Protein AF-A0A661VRR8-F1 (afdb_monomer_lite)

Structure (mmCIF, N/CA/C/O backbone):
data_AF-A0A661VRR8-F1
#
_entry.id   AF-A0A661VRR8-F1
#
loop_
_atom_site.group_PDB
_atom_site.id
_atom_site.type_symbol
_atom_site.label_atom_id
_atom_site.label_alt_id
_atom_site.label_comp_id
_atom_site.label_asym_id
_atom_site.label_entity_id
_atom_site.label_seq_id
_atom_site.pdbx_PDB_ins_code
_atom_site.Cartn_x
_atom_site.Cartn_y
_atom_site.Cartn_z
_atom_site.occupancy
_atom_site.B_iso_or_equiv
_atom_site.auth_seq_id
_atom_site.auth_comp_id
_atom_site.auth_asym_id
_atom_site.auth_atom_id
_atom_site.pdbx_PDB_model_num
ATOM 1 N N . MET A 1 1 ? 15.684 -10.636 -25.389 1.00 56.56 1 MET A N 1
ATOM 2 C CA . MET A 1 1 ? 14.824 -10.686 -24.190 1.00 56.56 1 MET A CA 1
ATOM 3 C C . MET A 1 1 ? 15.746 -10.527 -22.997 1.00 56.56 1 MET A C 1
ATOM 5 O O . MET A 1 1 ? 16.517 -11.439 -22.725 1.00 56.56 1 MET A O 1
ATOM 9 N N . ASP A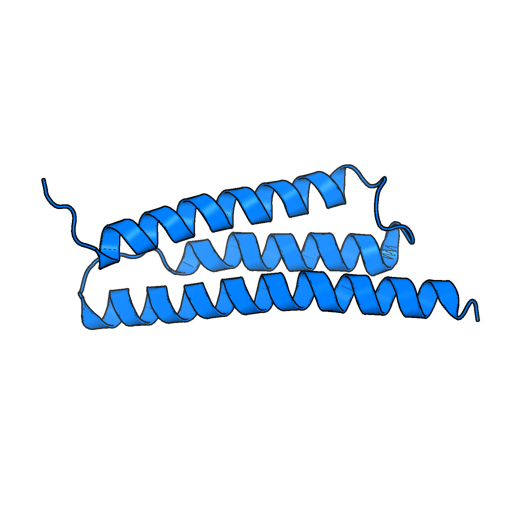 1 2 ? 15.763 -9.357 -22.362 1.00 75.12 2 ASP A N 1
ATOM 10 C CA . ASP A 1 2 ? 16.643 -9.117 -21.214 1.00 75.12 2 ASP A CA 1
ATOM 11 C C . ASP A 1 2 ? 16.058 -9.831 -19.992 1.00 75.12 2 ASP A C 1
ATOM 13 O O . ASP A 1 2 ? 15.197 -9.290 -19.300 1.00 75.12 2 ASP A O 1
ATOM 17 N N . TRP A 1 3 ? 16.497 -11.067 -19.741 1.00 80.38 3 TRP A N 1
ATOM 18 C CA . TRP A 1 3 ? 16.005 -11.907 -18.642 1.00 80.38 3 TRP A CA 1
ATOM 19 C C . TRP A 1 3 ? 16.017 -11.194 -17.281 1.00 80.38 3 TRP A C 1
ATOM 21 O O . TRP A 1 3 ? 15.092 -11.366 -16.494 1.00 80.38 3 TRP A O 1
ATOM 31 N N . MET A 1 4 ? 17.002 -10.326 -17.032 1.00 79.94 4 MET A N 1
ATOM 32 C CA . MET A 1 4 ? 17.080 -9.530 -15.800 1.00 79.94 4 MET A CA 1
ATOM 33 C C . MET A 1 4 ? 15.921 -8.541 -15.641 1.00 79.94 4 MET A C 1
ATOM 35 O O . MET A 1 4 ? 15.410 -8.388 -14.536 1.00 79.94 4 MET A O 1
ATOM 39 N N . LYS A 1 5 ? 15.464 -7.902 -16.726 1.00 79.12 5 LYS A N 1
ATOM 40 C CA . LYS A 1 5 ? 14.330 -6.965 -16.670 1.00 79.12 5 LYS A CA 1
ATOM 41 C C . LYS A 1 5 ? 13.035 -7.700 -16.350 1.00 79.12 5 LYS A C 1
ATOM 43 O O . LYS A 1 5 ? 12.259 -7.243 -15.523 1.00 79.12 5 LYS A O 1
ATOM 48 N N . VAL A 1 6 ? 12.845 -8.877 -16.949 1.00 82.00 6 VAL A N 1
ATOM 49 C CA . VAL A 1 6 ? 11.673 -9.723 -16.683 1.00 82.00 6 VAL A CA 1
ATOM 50 C C . VAL A 1 6 ? 11.647 -10.170 -15.221 1.00 82.00 6 VAL A C 1
ATOM 52 O O . VAL A 1 6 ? 10.618 -10.037 -14.567 1.00 82.00 6 VAL A O 1
ATOM 55 N N . VAL A 1 7 ? 12.776 -10.648 -14.686 1.00 85.44 7 VAL A N 1
ATOM 56 C CA . VAL A 1 7 ? 12.873 -11.050 -13.272 1.00 85.44 7 VAL A CA 1
ATOM 57 C C . VAL A 1 7 ? 12.584 -9.869 -12.343 1.00 85.44 7 VAL A C 1
ATOM 59 O O . VAL A 1 7 ? 11.824 -10.028 -11.391 1.00 85.44 7 VAL A O 1
ATOM 62 N N . ASN A 1 8 ? 13.121 -8.683 -12.640 1.00 83.50 8 ASN A N 1
ATOM 63 C CA . ASN A 1 8 ? 12.874 -7.482 -11.844 1.00 83.50 8 ASN A CA 1
ATOM 64 C C . ASN A 1 8 ? 11.382 -7.095 -11.847 1.00 83.50 8 ASN A C 1
ATOM 66 O O . ASN A 1 8 ? 10.769 -7.005 -10.785 1.00 83.50 8 ASN A O 1
ATOM 70 N N . SER A 1 9 ? 10.750 -6.990 -13.021 1.00 80.81 9 SER A N 1
ATOM 71 C CA . SER A 1 9 ? 9.315 -6.682 -13.120 1.00 80.81 9 SER A CA 1
ATOM 72 C C . SER A 1 9 ? 8.444 -7.703 -12.381 1.00 80.81 9 SER A C 1
ATOM 74 O O . SER A 1 9 ? 7.492 -7.317 -11.703 1.00 80.81 9 SER A O 1
ATOM 76 N N . VAL A 1 10 ? 8.772 -8.999 -12.458 1.00 85.38 10 VAL A N 1
ATOM 77 C CA . VAL A 1 10 ? 8.044 -10.050 -11.727 1.00 85.38 10 VAL A CA 1
ATOM 78 C C . VAL A 1 10 ? 8.193 -9.877 -10.215 1.00 85.38 10 VAL A C 1
ATOM 80 O O . VAL A 1 10 ? 7.198 -9.975 -9.499 1.00 85.38 10 VAL A O 1
ATOM 83 N N . LEU A 1 11 ? 9.396 -9.574 -9.719 1.00 86.56 11 LEU A N 1
ATOM 84 C CA . LEU A 1 11 ? 9.637 -9.331 -8.293 1.00 86.56 11 LEU A CA 1
ATOM 85 C C . LEU A 1 11 ? 8.903 -8.085 -7.783 1.00 86.56 11 LEU A C 1
ATOM 87 O O . LEU A 1 11 ? 8.323 -8.130 -6.700 1.00 86.56 11 LEU A O 1
ATOM 91 N N . ILE A 1 12 ? 8.872 -7.004 -8.567 1.00 85.31 12 ILE A N 1
ATOM 92 C CA . ILE A 1 12 ? 8.135 -5.774 -8.239 1.00 85.31 12 ILE A CA 1
ATOM 93 C C . ILE A 1 12 ? 6.637 -6.074 -8.110 1.00 85.31 12 ILE A C 1
ATOM 95 O O . ILE A 1 12 ? 6.021 -5.730 -7.101 1.00 85.31 12 ILE A O 1
ATOM 99 N N . ILE A 1 13 ? 6.048 -6.751 -9.102 1.00 85.06 13 ILE A N 1
ATOM 100 C CA . ILE A 1 13 ? 4.623 -7.115 -9.081 1.00 85.06 13 ILE A CA 1
ATOM 101 C C . ILE A 1 13 ? 4.326 -8.049 -7.909 1.00 85.06 13 ILE A C 1
ATOM 103 O O . ILE A 1 13 ? 3.309 -7.885 -7.241 1.00 85.06 13 ILE A O 1
ATOM 107 N N . TYR A 1 14 ? 5.212 -9.005 -7.632 1.00 87.38 14 TYR A N 1
ATOM 108 C CA . TYR A 1 14 ? 5.057 -9.927 -6.513 1.00 87.38 14 TYR A CA 1
ATOM 109 C C . TYR A 1 14 ? 5.071 -9.195 -5.163 1.00 87.38 14 TYR A C 1
ATOM 111 O O . TYR A 1 14 ? 4.162 -9.380 -4.355 1.00 87.38 14 TYR A O 1
ATOM 119 N N . ALA A 1 15 ? 6.050 -8.315 -4.932 1.00 86.88 15 ALA A N 1
ATOM 120 C CA . ALA A 1 15 ? 6.183 -7.573 -3.681 1.00 86.88 15 ALA A CA 1
ATOM 121 C C . ALA A 1 15 ? 4.982 -6.648 -3.425 1.00 86.88 15 ALA A C 1
ATOM 123 O O . ALA A 1 15 ? 4.347 -6.717 -2.369 1.00 86.88 15 ALA A O 1
ATOM 124 N N . TRP A 1 16 ? 4.622 -5.821 -4.410 1.00 86.44 16 TRP A N 1
ATOM 125 C CA . TRP A 1 16 ? 3.508 -4.880 -4.268 1.00 86.44 16 TRP A CA 1
ATOM 126 C C . TRP A 1 16 ? 2.141 -5.564 -4.345 1.00 86.44 16 TRP A C 1
ATOM 128 O O . TRP A 1 16 ? 1.194 -5.124 -3.693 1.00 86.44 16 TRP A O 1
ATOM 138 N N . GLY A 1 17 ? 2.041 -6.685 -5.060 1.00 87.25 17 GLY A N 1
ATOM 139 C CA . GLY A 1 17 ? 0.855 -7.536 -5.086 1.00 87.25 17 GLY A CA 1
ATOM 140 C C . GLY A 1 17 ? 0.554 -8.154 -3.722 1.00 87.25 17 GLY A C 1
ATOM 141 O O . GLY A 1 17 ? -0.600 -8.147 -3.297 1.00 87.25 17 GLY A O 1
ATOM 142 N N . ILE A 1 18 ? 1.576 -8.611 -2.989 1.00 89.62 18 ILE A N 1
ATOM 143 C CA . ILE A 1 18 ? 1.406 -9.083 -1.605 1.00 89.62 18 ILE A CA 1
ATOM 144 C C . ILE A 1 18 ? 0.938 -7.947 -0.695 1.00 89.62 18 ILE A C 1
ATOM 146 O O . ILE A 1 18 ? 0.016 -8.148 0.092 1.00 89.62 18 ILE A O 1
ATOM 150 N N . ALA A 1 19 ? 1.518 -6.749 -0.811 1.00 87.25 19 ALA A N 1
ATOM 151 C CA . ALA A 1 19 ? 1.080 -5.595 -0.023 1.00 87.25 19 ALA A CA 1
ATOM 152 C C . ALA A 1 19 ? -0.400 -5.251 -0.283 1.00 87.25 19 ALA A C 1
ATOM 154 O O . ALA A 1 19 ? -1.171 -5.053 0.660 1.00 87.25 19 ALA A O 1
ATOM 155 N N . ALA A 1 20 ? -0.824 -5.266 -1.550 1.00 87.88 20 ALA A N 1
ATOM 156 C CA . ALA A 1 20 ? -2.224 -5.088 -1.920 1.00 87.88 20 ALA A CA 1
ATOM 157 C C . ALA A 1 20 ? -3.115 -6.208 -1.351 1.00 87.88 20 ALA A C 1
ATOM 159 O O . ALA A 1 20 ? -4.176 -5.928 -0.797 1.00 87.88 20 ALA A O 1
ATOM 160 N N . LEU A 1 21 ? -2.672 -7.468 -1.411 1.00 88.81 21 LEU A N 1
ATOM 161 C CA . LEU A 1 21 ? -3.404 -8.610 -0.856 1.00 88.81 21 LEU A CA 1
ATOM 162 C C . LEU A 1 21 ? -3.576 -8.513 0.668 1.00 88.81 21 LEU A C 1
ATOM 164 O O . LEU A 1 21 ? -4.660 -8.783 1.191 1.00 88.81 21 LEU A O 1
ATOM 168 N N . LEU A 1 22 ? -2.538 -8.091 1.390 1.00 88.81 22 LEU A N 1
ATOM 169 C CA . LEU A 1 22 ? -2.615 -7.841 2.830 1.00 88.81 22 LEU A CA 1
ATOM 170 C C . LEU A 1 22 ? -3.601 -6.710 3.141 1.00 88.81 22 LEU A C 1
ATOM 172 O O . LEU A 1 22 ? -4.437 -6.851 4.034 1.00 88.81 22 LEU A O 1
ATOM 176 N N . SER A 1 23 ? -3.577 -5.628 2.359 1.00 86.88 23 SER A N 1
ATOM 177 C CA . SER A 1 23 ? -4.546 -4.536 2.489 1.00 86.88 23 SER A CA 1
ATOM 178 C C . SER A 1 23 ? -5.988 -4.998 2.233 1.00 86.88 23 SER A C 1
ATOM 180 O O . SER A 1 23 ? -6.900 -4.588 2.951 1.00 86.88 23 SER A O 1
ATOM 182 N N . LEU A 1 24 ? -6.214 -5.883 1.258 1.00 86.06 24 LEU A N 1
ATOM 183 C CA . LEU A 1 24 ? -7.528 -6.489 1.008 1.00 86.06 24 LEU A CA 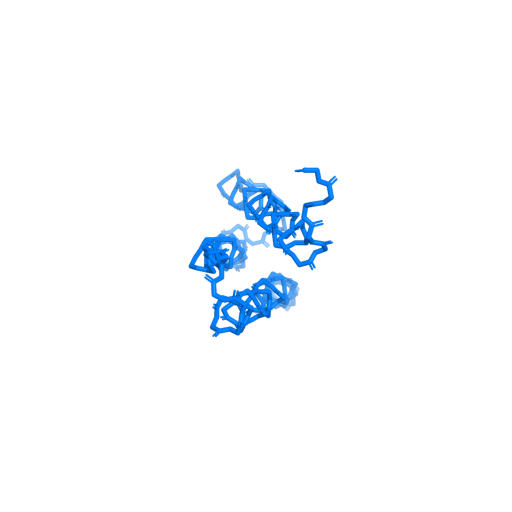1
ATOM 184 C C . LEU A 1 24 ? -7.959 -7.432 2.138 1.00 86.06 24 LEU A C 1
ATOM 186 O O . LEU A 1 24 ? -9.140 -7.515 2.468 1.00 86.06 24 LEU A O 1
ATOM 190 N N . THR A 1 25 ? -7.015 -8.121 2.772 1.00 86.88 25 THR A N 1
ATOM 191 C CA . THR A 1 25 ? -7.318 -8.952 3.942 1.00 86.88 25 THR A CA 1
ATOM 192 C C . THR A 1 25 ? -7.811 -8.076 5.097 1.00 86.88 25 THR A C 1
ATOM 194 O O . THR A 1 25 ? -8.839 -8.378 5.700 1.00 86.88 25 THR A O 1
ATOM 197 N N . LEU A 1 26 ? -7.161 -6.934 5.347 1.00 84.69 26 LEU A N 1
ATOM 198 C CA . LEU A 1 26 ? -7.624 -5.945 6.328 1.00 84.69 26 LEU A CA 1
ATOM 199 C C . LEU A 1 26 ? -8.994 -5.356 5.971 1.00 84.69 26 LEU A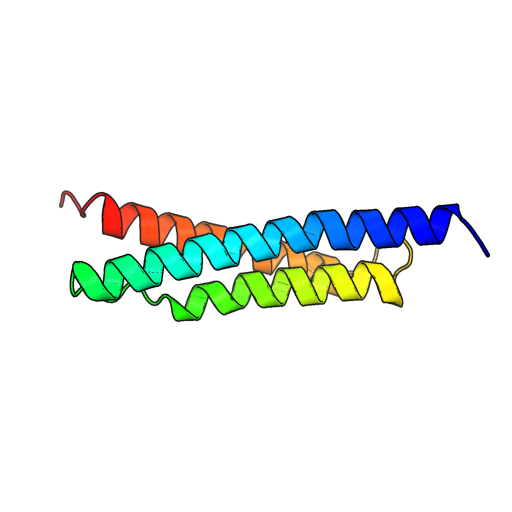 C 1
ATOM 201 O O . LEU A 1 26 ? -9.836 -5.219 6.855 1.00 84.69 26 LEU A O 1
ATOM 205 N N . PHE A 1 27 ? -9.256 -5.088 4.688 1.00 85.75 27 PHE A N 1
ATOM 206 C CA . PHE A 1 27 ? -10.583 -4.695 4.201 1.00 85.75 27 PHE A CA 1
ATOM 207 C C . PHE A 1 27 ? -11.661 -5.722 4.582 1.00 85.75 27 PHE A C 1
ATOM 209 O O . PHE A 1 27 ? -12.732 -5.346 5.059 1.00 85.75 27 PHE A O 1
ATOM 216 N N . LEU A 1 28 ? -11.387 -7.018 4.400 1.00 84.50 28 LEU A N 1
ATOM 217 C CA . LEU A 1 28 ? -12.332 -8.086 4.740 1.00 84.50 28 LEU A CA 1
ATOM 218 C C . LEU A 1 28 ? -12.570 -8.178 6.248 1.00 84.50 28 LEU A C 1
ATOM 220 O O . LEU A 1 28 ? -13.715 -8.327 6.673 1.00 84.50 28 LEU A O 1
ATOM 224 N N . ILE A 1 29 ? -11.514 -8.044 7.055 1.00 84.12 29 ILE A N 1
ATOM 225 C CA . ILE A 1 29 ? -11.627 -8.031 8.519 1.00 84.12 29 ILE A CA 1
ATOM 226 C C . ILE A 1 29 ? -12.462 -6.823 8.968 1.00 84.12 29 ILE A C 1
ATOM 228 O O . ILE A 1 29 ? -13.370 -6.971 9.785 1.00 84.12 29 ILE A O 1
ATOM 232 N N . ALA A 1 30 ? -12.193 -5.643 8.409 1.00 83.44 30 ALA A N 1
ATOM 233 C CA . ALA A 1 30 ? -12.928 -4.416 8.691 1.00 83.44 30 ALA A CA 1
ATOM 234 C C . ALA A 1 30 ? -14.417 -4.561 8.346 1.00 83.44 30 ALA A C 1
ATOM 236 O O . ALA A 1 30 ? -15.278 -4.291 9.182 1.00 83.44 30 ALA A O 1
ATOM 237 N N . ARG A 1 31 ? -14.724 -5.104 7.161 1.00 82.69 31 ARG A N 1
ATOM 238 C CA . ARG A 1 31 ? -16.097 -5.400 6.735 1.00 82.69 31 ARG A CA 1
ATOM 239 C C . ARG A 1 31 ? -16.799 -6.376 7.679 1.00 82.69 31 ARG A C 1
ATOM 241 O O . ARG A 1 31 ? -17.933 -6.127 8.075 1.00 82.69 31 ARG A O 1
ATOM 248 N N . PHE A 1 32 ? -16.137 -7.472 8.045 1.00 82.50 32 PHE A N 1
ATOM 249 C CA . PHE A 1 32 ? -16.699 -8.446 8.980 1.00 82.50 32 PHE A CA 1
ATOM 250 C C . PHE A 1 32 ? -16.985 -7.811 10.345 1.00 82.50 32 PHE A C 1
ATOM 252 O O . PHE A 1 32 ? -18.025 -8.076 10.947 1.00 82.50 32 PHE A O 1
ATOM 259 N N . TYR A 1 33 ? -16.086 -6.946 10.823 1.00 80.06 33 TYR A N 1
ATOM 260 C CA . TYR A 1 33 ? -16.276 -6.231 12.078 1.00 80.06 33 TYR A CA 1
ATOM 261 C C . TYR A 1 33 ? -17.451 -5.252 12.007 1.00 80.06 33 TYR A C 1
ATOM 263 O O . TYR A 1 33 ? -18.253 -5.216 12.932 1.00 80.06 33 TYR A O 1
ATOM 271 N N . GLU A 1 34 ? -17.618 -4.513 10.909 1.00 81.38 34 GLU A N 1
ATOM 272 C CA . GLU A 1 34 ? -18.772 -3.623 10.724 1.00 81.38 34 GLU A CA 1
ATOM 273 C C . GLU A 1 34 ? -20.098 -4.401 10.701 1.00 81.38 34 GLU A C 1
ATOM 275 O O . GLU A 1 34 ? -21.043 -4.028 11.398 1.00 81.38 34 GLU A O 1
ATOM 280 N N . GLU A 1 35 ? -20.148 -5.534 9.991 1.00 80.25 35 GLU A N 1
ATOM 281 C CA . GLU A 1 35 ? -21.335 -6.400 9.930 1.00 80.25 35 GLU A CA 1
ATOM 282 C C . GLU A 1 35 ? -21.674 -7.057 11.285 1.00 80.25 35 GLU A C 1
ATOM 284 O O . GLU A 1 35 ? -22.846 -7.305 11.568 1.00 80.25 35 GLU A O 1
ATOM 289 N N . LYS A 1 36 ? -20.679 -7.350 12.137 1.00 79.00 36 LYS A N 1
ATOM 290 C CA . LYS A 1 36 ? -20.882 -8.049 13.424 1.00 79.00 36 LYS A CA 1
ATOM 291 C C . LYS A 1 36 ? -20.992 -7.136 14.641 1.00 79.00 36 LYS A C 1
ATOM 293 O O . LYS A 1 36 ? -21.780 -7.431 15.534 1.00 79.00 36 LYS A O 1
ATOM 298 N N . ALA A 1 37 ? -20.201 -6.071 14.704 1.00 70.62 37 ALA A N 1
ATOM 299 C CA . ALA A 1 37 ? -20.137 -5.154 15.842 1.00 70.62 37 ALA A CA 1
ATOM 300 C C . ALA A 1 37 ? -21.067 -3.939 15.682 1.00 70.62 37 ALA A C 1
ATOM 302 O O . ALA A 1 37 ? -21.238 -3.179 16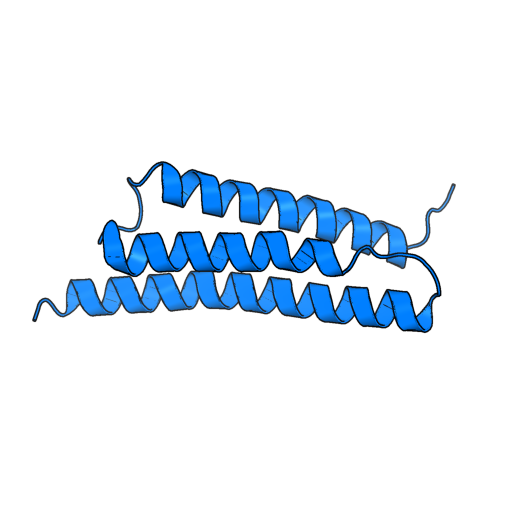.634 1.00 70.62 37 ALA A O 1
ATOM 303 N N . GLY A 1 38 ? -21.653 -3.729 14.495 1.00 66.06 38 GLY A N 1
ATOM 304 C CA . GLY A 1 38 ? -22.583 -2.626 14.226 1.00 66.06 38 GLY A CA 1
ATOM 305 C C . GLY A 1 38 ? -21.945 -1.232 14.279 1.00 66.06 38 GLY A C 1
ATOM 306 O O . GLY A 1 38 ? -22.659 -0.231 14.255 1.00 66.06 38 GLY A O 1
ATOM 307 N N . GLN A 1 39 ? -20.613 -1.148 14.358 1.00 68.62 39 GLN A N 1
ATOM 308 C CA . GLN A 1 39 ? -19.865 0.107 14.318 1.00 68.62 39 GLN A CA 1
ATOM 309 C C . GLN A 1 39 ? -19.265 0.333 12.933 1.00 68.62 39 GLN A C 1
ATOM 311 O O . GLN A 1 39 ? -18.676 -0.577 12.353 1.00 68.62 39 GLN A O 1
ATOM 316 N N . ARG A 1 40 ? -19.378 1.566 12.423 1.00 72.12 40 ARG A N 1
ATOM 317 C CA . ARG A 1 40 ? -18.820 1.954 11.121 1.00 72.12 40 ARG A CA 1
ATOM 318 C C . ARG A 1 40 ? -17.298 1.844 11.148 1.00 72.12 40 ARG A C 1
ATOM 320 O O . ARG A 1 40 ? -16.633 2.679 11.759 1.00 72.12 40 ARG A O 1
ATOM 327 N N . SER A 1 41 ? -16.749 0.850 10.457 1.00 68.31 41 SER A N 1
ATOM 328 C CA . SER A 1 41 ? -15.304 0.664 10.325 1.00 68.31 41 SER A CA 1
ATOM 329 C C . SER A 1 41 ? -14.741 1.406 9.107 1.00 68.31 41 SER A C 1
ATOM 331 O O . SER A 1 41 ? -13.529 1.382 8.898 1.00 68.31 41 SER A O 1
ATOM 333 N N . TYR A 1 42 ? -15.605 2.012 8.277 1.00 77.31 42 TYR A N 1
ATOM 334 C CA . TYR A 1 42 ? -15.240 2.652 7.008 1.00 77.31 42 TYR A CA 1
ATOM 335 C C . TYR A 1 42 ? -14.398 1.728 6.116 1.00 77.31 42 TYR A C 1
ATOM 337 O O . TYR A 1 42 ? -13.432 2.160 5.487 1.00 77.31 42 TYR A O 1
ATOM 345 N N . TYR A 1 43 ? -14.767 0.442 6.057 1.00 76.06 43 TYR A N 1
ATOM 346 C CA . TYR A 1 43 ? -14.012 -0.604 5.358 1.00 76.06 43 TYR A CA 1
ATOM 347 C C . TYR A 1 43 ? -13.655 -0.226 3.908 1.00 76.06 43 TYR A C 1
ATOM 349 O O . TYR A 1 43 ? -12.568 -0.547 3.443 1.00 76.06 43 TYR A O 1
ATOM 357 N N . GLN A 1 44 ? -14.508 0.542 3.218 1.00 79.56 44 GLN A N 1
ATOM 358 C CA . GLN A 1 44 ? -14.267 1.052 1.861 1.00 79.56 44 GLN A CA 1
ATOM 359 C C . GLN A 1 44 ? -12.950 1.830 1.712 1.00 79.56 44 GLN A C 1
ATOM 361 O O . GLN A 1 44 ? -12.331 1.777 0.650 1.00 79.56 44 GLN A O 1
ATOM 366 N N . LEU A 1 45 ? -12.474 2.502 2.765 1.00 82.25 45 LEU A N 1
ATOM 367 C CA . LEU A 1 45 ? -11.221 3.257 2.725 1.00 82.25 45 LEU A CA 1
ATOM 368 C C . LEU A 1 45 ? -9.996 2.354 2.527 1.00 82.25 45 LEU A C 1
ATOM 370 O O . LEU A 1 45 ? -9.013 2.821 1.964 1.00 82.25 45 LEU A O 1
ATOM 374 N N . PHE A 1 46 ? -10.054 1.065 2.888 1.00 79.56 46 PHE A N 1
ATOM 375 C CA . PHE A 1 46 ? -8.962 0.104 2.646 1.00 79.56 46 PHE A CA 1
ATOM 376 C C . PHE A 1 46 ? -8.773 -0.255 1.160 1.00 79.56 46 PHE A C 1
ATOM 378 O O . PHE A 1 46 ? -7.750 -0.836 0.779 1.00 79.56 46 PHE A O 1
ATOM 385 N N . ILE A 1 47 ? -9.711 0.132 0.290 1.00 82.50 47 ILE A N 1
ATOM 386 C CA . ILE A 1 47 ? -9.539 0.025 -1.165 1.00 82.50 47 ILE A CA 1
ATOM 387 C C . ILE A 1 47 ? -8.506 1.048 -1.657 1.00 82.50 47 ILE A C 1
ATOM 389 O O . ILE A 1 47 ? -7.744 0.743 -2.570 1.00 82.50 47 ILE A O 1
ATOM 393 N N . ILE A 1 48 ? -8.424 2.226 -1.027 1.00 87.25 48 ILE A N 1
ATOM 394 C CA . ILE A 1 48 ? -7.486 3.296 -1.401 1.00 87.25 48 ILE A CA 1
ATOM 395 C C . ILE A 1 48 ? -6.024 2.817 -1.341 1.00 87.25 48 ILE A C 1
ATOM 397 O O . ILE A 1 48 ? -5.357 2.880 -2.374 1.00 87.25 48 ILE A O 1
ATOM 401 N N . PRO A 1 49 ? -5.505 2.292 -0.209 1.00 85.44 49 PRO A N 1
ATOM 402 C CA . PRO A 1 49 ? -4.137 1.786 -0.154 1.00 85.44 49 PRO A CA 1
ATOM 403 C C . PRO A 1 49 ? -3.919 0.602 -1.102 1.00 85.44 49 PRO A C 1
ATOM 405 O O . PRO A 1 49 ? -2.884 0.546 -1.757 1.00 85.44 49 PRO A O 1
ATOM 408 N N . SER A 1 50 ? -4.906 -0.288 -1.267 1.00 85.44 50 SER A N 1
ATOM 409 C CA . SER A 1 50 ? -4.809 -1.405 -2.222 1.00 85.44 50 SER A CA 1
ATOM 410 C C . SER A 1 50 ? -4.612 -0.914 -3.661 1.00 85.44 50 SER A C 1
ATOM 412 O O . SER A 1 50 ? -3.722 -1.389 -4.363 1.00 85.44 50 SER A O 1
ATOM 414 N N . LEU A 1 51 ? -5.407 0.070 -4.096 1.00 87.69 51 LEU A N 1
ATOM 415 C CA . LEU A 1 51 ? -5.273 0.679 -5.419 1.00 87.69 51 LEU A CA 1
ATOM 416 C C . LEU A 1 51 ? -3.950 1.430 -5.562 1.00 87.69 51 LEU A C 1
ATOM 418 O O . LEU A 1 51 ? -3.314 1.318 -6.603 1.00 87.69 51 LEU A O 1
ATOM 422 N N . LEU A 1 52 ? -3.508 2.150 -4.530 1.00 87.62 52 LEU A N 1
ATOM 423 C CA . LEU A 1 52 ? -2.231 2.865 -4.548 1.00 87.62 52 LEU A CA 1
ATOM 424 C C . LEU A 1 52 ? -1.038 1.911 -4.696 1.00 87.62 52 LEU A C 1
ATOM 426 O O . LEU A 1 52 ? -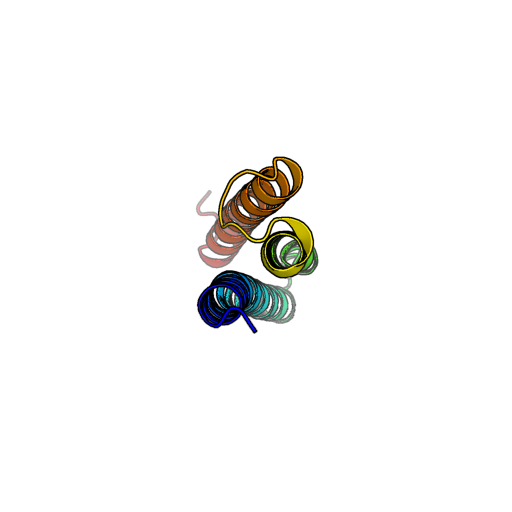0.157 2.174 -5.514 1.00 87.62 52 LEU A O 1
ATOM 430 N N . PHE A 1 53 ? -1.037 0.776 -3.991 1.00 85.81 53 PHE A N 1
ATOM 431 C CA . PHE A 1 53 ? -0.003 -0.251 -4.150 1.00 85.81 53 PHE A CA 1
ATOM 432 C C . PHE A 1 53 ? -0.032 -0.906 -5.530 1.00 85.81 53 PHE A C 1
ATOM 434 O O . PHE A 1 53 ? 1.024 -1.104 -6.128 1.00 85.81 53 PHE A O 1
ATOM 441 N N . LEU A 1 54 ? -1.219 -1.200 -6.069 1.00 86.75 54 LEU A N 1
ATOM 442 C CA . LEU A 1 54 ? -1.343 -1.767 -7.413 1.00 86.75 54 LEU A CA 1
ATOM 443 C C . LEU A 1 54 ? -0.895 -0.777 -8.491 1.00 86.75 54 LEU A C 1
ATOM 445 O O . LEU A 1 54 ? -0.109 -1.142 -9.358 1.00 86.75 54 LEU A O 1
ATOM 449 N N . VAL A 1 55 ? -1.344 0.476 -8.430 1.00 87.06 55 VAL A N 1
ATOM 450 C CA . VAL A 1 55 ? -0.969 1.512 -9.402 1.00 87.06 55 VAL A CA 1
ATOM 451 C C . VAL A 1 55 ? 0.526 1.812 -9.317 1.00 87.06 55 VAL A C 1
ATOM 453 O O . VAL A 1 55 ? 1.184 1.852 -10.355 1.00 87.06 55 VAL A O 1
ATOM 456 N N . GLY A 1 56 ? 1.081 1.960 -8.110 1.00 83.50 56 GLY A N 1
ATOM 457 C CA . GLY A 1 56 ? 2.515 2.166 -7.903 1.00 83.50 56 GLY A CA 1
ATOM 458 C C . GLY A 1 56 ? 3.351 0.986 -8.404 1.00 83.50 56 GLY A C 1
ATOM 459 O O . GLY A 1 56 ? 4.293 1.182 -9.168 1.00 83.50 56 GLY A O 1
ATOM 460 N N . GLY A 1 57 ? 2.963 -0.246 -8.059 1.00 82.00 57 GLY A N 1
ATOM 461 C CA . GLY A 1 57 ? 3.655 -1.463 -8.487 1.00 82.00 57 GLY A CA 1
ATOM 462 C C . GLY A 1 57 ? 3.594 -1.702 -9.998 1.00 82.00 57 GLY A C 1
ATOM 463 O O . GLY A 1 57 ? 4.612 -2.012 -10.611 1.00 82.00 57 GLY A O 1
ATOM 464 N N . VAL A 1 58 ? 2.430 -1.501 -10.627 1.00 83.75 58 VAL A N 1
ATOM 465 C CA . VAL A 1 58 ? 2.264 -1.612 -12.089 1.00 83.75 58 VAL A CA 1
ATOM 466 C C . VAL A 1 58 ? 3.064 -0.531 -12.811 1.00 83.75 58 VAL A C 1
ATOM 468 O O . VAL A 1 58 ? 3.713 -0.814 -13.816 1.00 83.75 58 VAL A O 1
ATOM 471 N N . ARG A 1 59 ? 3.064 0.699 -12.291 1.00 82.50 59 ARG A N 1
ATOM 472 C CA . ARG A 1 59 ? 3.846 1.806 -12.848 1.00 82.50 59 ARG A CA 1
ATOM 473 C C . ARG A 1 59 ? 5.344 1.513 -12.807 1.00 82.50 59 ARG A C 1
ATOM 475 O O . ARG A 1 59 ? 6.020 1.684 -13.820 1.00 82.50 59 ARG A O 1
ATOM 482 N N . TYR A 1 60 ? 5.832 0.981 -11.692 1.00 77.81 60 TYR A N 1
ATOM 483 C CA . TYR A 1 60 ? 7.218 0.547 -11.564 1.00 77.81 60 TYR A CA 1
ATOM 484 C C . TYR A 1 60 ? 7.567 -0.616 -12.500 1.00 77.81 60 TYR A C 1
ATOM 486 O O . TYR A 1 60 ? 8.603 -0.592 -13.164 1.00 77.81 60 TYR A O 1
ATOM 494 N N . ALA A 1 61 ? 6.671 -1.595 -12.627 1.00 78.44 61 ALA A N 1
ATOM 495 C CA . ALA A 1 61 ? 6.891 -2.766 -13.466 1.00 78.44 61 ALA A CA 1
ATOM 496 C C . ALA A 1 61 ? 6.846 -2.477 -14.979 1.00 78.44 61 ALA A C 1
ATOM 498 O O . ALA A 1 61 ? 7.529 -3.176 -15.730 1.00 78.44 61 ALA A O 1
ATOM 499 N N . LEU A 1 62 ? 6.044 -1.497 -15.423 1.00 74.25 62 LEU A N 1
ATOM 500 C CA . LEU A 1 62 ? 5.802 -1.210 -16.846 1.00 74.25 62 LEU A CA 1
ATOM 501 C C . LEU A 1 62 ? 6.535 0.023 -17.388 1.00 74.25 62 LEU A C 1
ATOM 503 O O . LEU A 1 62 ? 6.898 0.024 -18.561 1.00 74.25 62 LEU A O 1
ATOM 507 N N . ILE A 1 63 ? 6.694 1.083 -16.588 1.00 69.44 63 ILE A N 1
ATOM 508 C CA . ILE A 1 63 ? 7.139 2.399 -17.082 1.00 69.44 63 ILE A CA 1
ATOM 509 C C . ILE A 1 63 ? 8.575 2.696 -16.663 1.00 69.44 63 ILE A C 1
ATOM 511 O O . ILE A 1 63 ? 9.380 3.103 -17.497 1.00 69.44 63 ILE A O 1
ATOM 515 N N . ALA A 1 64 ? 8.898 2.505 -15.384 1.00 62.91 64 ALA A N 1
ATOM 516 C CA . ALA A 1 64 ? 10.198 2.905 -14.851 1.00 62.91 64 ALA A CA 1
ATOM 517 C C . ALA A 1 64 ? 11.311 1.902 -15.194 1.00 62.91 64 ALA A C 1
ATOM 519 O O . ALA A 1 64 ? 12.443 2.307 -15.435 1.00 62.91 64 ALA A O 1
ATOM 520 N N . GLY A 1 65 ? 11.010 0.597 -15.219 1.00 60.75 65 GLY A N 1
ATOM 521 C CA . GLY A 1 65 ? 11.996 -0.461 -15.488 1.00 60.75 65 GLY A CA 1
ATOM 522 C C . GLY A 1 65 ? 13.044 -0.668 -14.380 1.00 60.75 65 GLY A C 1
ATOM 523 O O . GLY A 1 65 ? 13.722 -1.694 -14.387 1.00 60.75 65 GLY A O 1
ATOM 524 N N . ASP A 1 66 ? 13.125 0.259 -13.424 1.00 64.31 66 ASP A N 1
ATOM 525 C CA . ASP A 1 66 ? 13.964 0.238 -12.226 1.00 64.31 66 ASP A CA 1
ATOM 526 C C . ASP A 1 66 ? 13.116 0.431 -10.963 1.00 64.31 66 ASP A C 1
ATOM 528 O O . ASP A 1 66 ? 12.057 1.047 -11.021 1.00 64.31 66 ASP A O 1
ATOM 532 N N . LEU A 1 67 ? 13.581 -0.080 -9.816 1.00 61.16 67 LEU A N 1
ATOM 533 C CA . LEU A 1 67 ? 12.849 -0.063 -8.535 1.00 61.16 67 LEU A CA 1
ATOM 534 C C . LEU A 1 67 ? 12.689 1.330 -7.899 1.00 61.16 67 LEU A C 1
ATOM 536 O O . LEU A 1 67 ? 11.904 1.469 -6.964 1.00 61.16 67 LEU A O 1
ATOM 540 N N . VAL A 1 68 ? 13.458 2.325 -8.345 1.00 63.38 68 VAL A N 1
ATOM 541 C CA . VAL A 1 68 ? 13.522 3.673 -7.761 1.00 63.38 68 VAL A CA 1
ATOM 542 C C . VAL A 1 68 ? 13.763 4.684 -8.879 1.00 63.38 68 VAL A C 1
ATOM 544 O O . VAL A 1 68 ? 14.553 4.420 -9.783 1.00 63.38 68 VAL A O 1
ATOM 547 N N . GLY A 1 69 ? 13.122 5.852 -8.799 1.00 68.62 69 GLY A N 1
ATOM 548 C CA . GLY A 1 69 ? 13.388 6.982 -9.701 1.00 68.62 69 GLY A CA 1
ATOM 549 C C . GLY A 1 69 ? 12.151 7.564 -10.380 1.00 68.62 69 GLY A C 1
ATOM 550 O O . GLY A 1 69 ? 12.252 8.610 -11.020 1.00 68.62 69 GLY A O 1
ATOM 551 N N . ASP A 1 70 ? 10.981 6.942 -10.213 1.00 77.19 70 ASP A N 1
ATOM 552 C CA . ASP A 1 70 ? 9.711 7.527 -10.636 1.00 77.19 70 ASP A CA 1
ATOM 553 C C . ASP A 1 70 ? 9.010 8.167 -9.438 1.00 77.19 70 ASP A C 1
ATOM 555 O O . ASP A 1 70 ? 8.345 7.497 -8.646 1.00 77.19 70 ASP A O 1
ATOM 559 N N . VAL A 1 71 ? 9.118 9.495 -9.347 1.00 82.00 71 VAL A N 1
ATOM 560 C CA . VAL A 1 71 ? 8.517 10.306 -8.276 1.00 82.00 71 VAL A CA 1
ATOM 561 C C . VAL A 1 71 ? 7.023 10.006 -8.112 1.00 82.00 71 VAL A C 1
ATOM 563 O O . VAL A 1 71 ? 6.518 9.973 -6.992 1.00 82.00 71 VAL A O 1
ATOM 566 N N . ALA A 1 72 ? 6.299 9.748 -9.206 1.00 80.38 72 ALA A N 1
ATOM 567 C CA . ALA A 1 72 ? 4.876 9.430 -9.128 1.00 80.38 72 ALA A CA 1
ATOM 568 C C . ALA A 1 72 ? 4.623 8.031 -8.540 1.00 80.38 72 ALA A C 1
ATOM 570 O O . ALA A 1 72 ? 3.655 7.848 -7.800 1.00 80.38 72 ALA A O 1
ATOM 571 N N . GLY A 1 73 ? 5.491 7.060 -8.841 1.00 80.75 73 GLY A N 1
ATOM 572 C CA . GLY A 1 73 ? 5.460 5.727 -8.241 1.00 80.75 73 GLY A CA 1
ATOM 573 C C . GLY A 1 73 ? 5.777 5.779 -6.747 1.00 80.75 73 GLY A C 1
ATOM 574 O O . GLY A 1 73 ? 5.016 5.246 -5.942 1.00 80.75 73 GLY A O 1
ATOM 575 N N . ASP A 1 74 ? 6.834 6.497 -6.368 1.00 83.56 74 ASP A N 1
ATOM 576 C CA . ASP A 1 74 ? 7.252 6.655 -4.970 1.00 83.56 74 ASP A CA 1
ATOM 577 C C . ASP A 1 74 ? 6.177 7.324 -4.118 1.00 83.56 74 ASP A C 1
ATOM 579 O O . ASP A 1 74 ? 5.839 6.837 -3.039 1.00 83.56 74 ASP A O 1
ATOM 583 N N . VAL A 1 75 ? 5.578 8.407 -4.621 1.00 87.62 75 VAL A N 1
ATOM 584 C CA . VAL A 1 75 ? 4.491 9.105 -3.923 1.00 87.62 75 VAL A CA 1
ATOM 585 C C . VAL A 1 75 ? 3.262 8.207 -3.791 1.00 87.62 75 VAL A C 1
ATOM 587 O O . VAL A 1 75 ? 2.658 8.172 -2.720 1.00 87.62 75 VAL A O 1
ATOM 590 N N . ALA A 1 76 ? 2.900 7.447 -4.830 1.00 86.12 76 ALA A N 1
ATOM 591 C CA . ALA A 1 76 ? 1.766 6.527 -4.763 1.00 86.12 76 ALA A CA 1
ATOM 592 C C . ALA A 1 76 ? 1.979 5.440 -3.699 1.00 86.12 76 ALA A C 1
ATOM 594 O O . ALA A 1 76 ? 1.094 5.202 -2.878 1.00 86.12 76 ALA A O 1
ATOM 595 N N . LEU A 1 77 ? 3.161 4.825 -3.668 1.00 85.19 77 LEU A N 1
ATOM 596 C CA . LEU A 1 77 ? 3.506 3.788 -2.696 1.00 85.19 77 LEU A CA 1
ATOM 597 C C . LEU A 1 77 ? 3.592 4.341 -1.270 1.00 85.19 77 LEU A C 1
ATOM 599 O O . LEU A 1 77 ? 3.070 3.726 -0.339 1.00 85.19 77 LEU A O 1
ATOM 603 N N . PHE A 1 78 ? 4.188 5.523 -1.100 1.00 88.44 78 PHE A N 1
ATOM 604 C CA . PHE A 1 78 ? 4.279 6.198 0.192 1.00 88.44 78 PHE A CA 1
ATOM 605 C C . PHE A 1 78 ? 2.895 6.552 0.740 1.00 88.44 78 PHE A C 1
ATOM 607 O O . PHE A 1 78 ? 2.580 6.226 1.885 1.00 88.44 78 PHE A O 1
ATOM 614 N N . LEU A 1 79 ? 2.035 7.154 -0.087 1.00 90.62 79 LEU A N 1
ATOM 615 C CA . LEU A 1 79 ? 0.653 7.442 0.291 1.00 90.62 79 LEU A CA 1
ATOM 616 C C . LEU A 1 79 ? -0.116 6.152 0.583 1.00 90.62 79 LEU A C 1
ATOM 618 O O . LEU A 1 79 ? -0.850 6.105 1.566 1.00 90.62 79 LEU A O 1
ATOM 622 N N . GLY A 1 80 ? 0.089 5.093 -0.204 1.00 87.50 80 GLY A N 1
ATOM 623 C CA . GLY A 1 80 ? -0.504 3.777 0.040 1.00 87.50 80 GLY A CA 1
ATOM 624 C C . GLY A 1 80 ? -0.152 3.240 1.426 1.00 87.50 80 GLY A C 1
ATOM 625 O O . GLY A 1 80 ? -1.042 2.876 2.194 1.00 87.50 80 GLY A O 1
ATOM 626 N N . GLY A 1 81 ? 1.129 3.279 1.798 1.00 87.56 81 GLY A N 1
ATOM 627 C CA . GLY A 1 81 ? 1.595 2.887 3.130 1.00 87.56 81 GLY A CA 1
ATOM 628 C C . GLY A 1 81 ? 1.049 3.769 4.251 1.00 87.56 81 GLY A C 1
ATOM 629 O O . GLY A 1 81 ? 0.654 3.261 5.304 1.00 87.56 81 GLY A O 1
ATOM 630 N N . LEU A 1 82 ? 0.969 5.080 4.022 1.00 91.38 82 LEU A N 1
ATOM 631 C CA . LEU A 1 82 ? 0.464 6.044 4.996 1.00 91.38 82 LEU A CA 1
ATOM 632 C C . LEU A 1 82 ? -1.033 5.826 5.265 1.00 91.38 82 LEU A C 1
ATOM 634 O O . LEU A 1 82 ? -1.438 5.704 6.422 1.00 91.38 82 LEU A O 1
ATOM 638 N N . PHE A 1 83 ? -1.845 5.679 4.213 1.00 88.25 83 PHE A N 1
ATOM 639 C CA . PHE A 1 83 ? -3.266 5.346 4.336 1.00 88.25 83 PHE A CA 1
ATOM 640 C C . PHE A 1 83 ? -3.474 3.998 5.023 1.00 88.25 83 PHE A C 1
ATOM 642 O O . PHE A 1 83 ? -4.296 3.904 5.934 1.00 88.25 83 PHE A O 1
ATOM 649 N N . LEU A 1 84 ? -2.712 2.971 4.633 1.00 87.88 84 LEU A N 1
ATOM 650 C CA . LEU A 1 84 ? -2.797 1.652 5.255 1.00 87.88 84 LEU A CA 1
ATOM 651 C C . LEU A 1 84 ? -2.497 1.722 6.754 1.00 87.88 84 LEU A C 1
ATOM 653 O O . LEU A 1 84 ? -3.221 1.125 7.546 1.00 87.88 84 LEU A O 1
ATOM 657 N N . SER A 1 85 ? -1.468 2.471 7.153 1.00 88.25 85 SER A N 1
ATOM 658 C CA . SER A 1 85 ? -1.067 2.608 8.557 1.00 88.25 85 SER A CA 1
ATOM 659 C C . SER A 1 85 ? -2.138 3.310 9.390 1.00 88.25 85 SER A C 1
ATOM 661 O O . SER A 1 85 ? -2.519 2.806 10.446 1.00 88.25 85 SER A O 1
ATOM 663 N N . ILE A 1 86 ? -2.681 4.430 8.896 1.00 88.12 86 ILE A N 1
ATOM 664 C CA . ILE A 1 86 ? -3.754 5.172 9.576 1.00 88.12 86 ILE A CA 1
ATOM 665 C C . ILE A 1 86 ? -5.002 4.297 9.723 1.00 88.12 86 ILE A C 1
ATOM 667 O O . ILE A 1 86 ? -5.571 4.211 10.811 1.00 88.12 86 ILE A O 1
ATOM 671 N N . LEU A 1 87 ? -5.417 3.620 8.650 1.00 85.38 87 LEU A N 1
ATOM 672 C CA . LEU A 1 87 ? -6.607 2.770 8.660 1.00 85.38 87 LEU A CA 1
ATOM 673 C C . LEU A 1 87 ? -6.428 1.536 9.542 1.00 85.38 87 LEU A C 1
ATOM 675 O O . LEU A 1 87 ? -7.347 1.171 10.270 1.00 85.38 87 LEU A O 1
ATOM 679 N N . SER A 1 88 ? -5.244 0.925 9.529 1.00 85.12 88 SER A N 1
ATOM 680 C CA . SER A 1 88 ? -4.924 -0.203 10.409 1.00 85.12 88 SER A CA 1
ATOM 681 C C . SER A 1 88 ? -4.948 0.219 11.874 1.00 85.12 88 SER A C 1
ATOM 683 O O . SER A 1 88 ? -5.500 -0.500 12.700 1.00 85.12 88 SER A O 1
ATOM 685 N N . TYR A 1 89 ? -4.417 1.403 12.200 1.00 85.75 89 TYR A N 1
ATOM 686 C CA . TYR A 1 89 ? -4.480 1.952 13.554 1.00 85.75 89 TYR A CA 1
ATOM 687 C C . TYR A 1 89 ? -5.919 2.263 13.981 1.00 85.75 89 TYR A C 1
ATOM 689 O O . TYR A 1 89 ? -6.322 1.931 15.094 1.00 85.75 89 TYR A O 1
ATOM 697 N N . PHE A 1 90 ? -6.718 2.851 13.087 1.00 84.31 90 PHE A N 1
ATOM 698 C CA . PHE A 1 90 ? -8.134 3.108 13.334 1.00 84.31 90 PHE A CA 1
ATOM 699 C C . PHE A 1 90 ? -8.904 1.809 13.592 1.00 84.31 90 PHE A C 1
ATOM 701 O O . PHE A 1 90 ? -9.632 1.712 14.578 1.00 84.31 90 PHE A O 1
ATOM 708 N N . LEU A 1 91 ? -8.693 0.794 12.750 1.00 83.81 91 LEU A N 1
ATOM 709 C CA . LEU A 1 91 ? -9.315 -0.518 12.892 1.00 83.81 91 LEU A CA 1
ATOM 710 C C . LEU A 1 91 ? -8.878 -1.213 14.185 1.00 83.81 91 LEU A C 1
ATOM 712 O O . LEU A 1 91 ? -9.717 -1.756 14.899 1.00 83.81 91 LEU A O 1
ATOM 716 N N . PHE A 1 92 ? -7.586 -1.150 14.516 1.00 82.94 92 PHE A N 1
ATOM 717 C CA . PHE A 1 92 ? -7.055 -1.676 15.769 1.00 82.94 92 PHE A CA 1
ATOM 718 C C . PHE A 1 92 ? -7.739 -1.019 16.9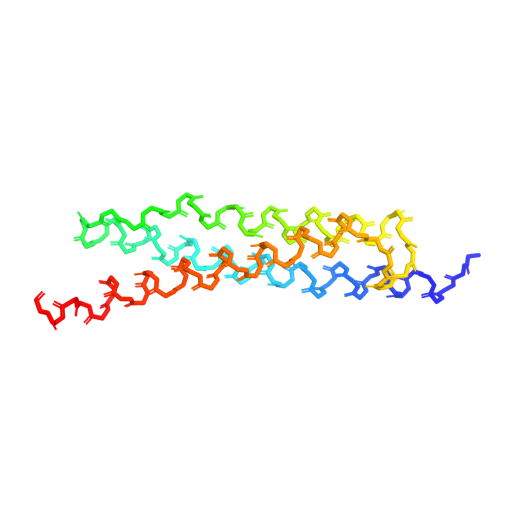67 1.00 82.94 92 PHE A C 1
ATOM 720 O O . PHE A 1 92 ? -8.276 -1.726 17.812 1.00 82.94 92 PHE A O 1
ATOM 727 N N . ASN A 1 93 ? -7.818 0.314 16.995 1.00 82.25 93 ASN A N 1
ATOM 728 C CA . ASN A 1 93 ? -8.470 1.051 18.076 1.00 82.25 93 ASN A CA 1
ATOM 729 C C . ASN A 1 93 ? -9.970 0.713 18.198 1.00 82.25 93 ASN A C 1
ATOM 731 O O . ASN A 1 93 ? -10.488 0.562 19.305 1.00 82.25 93 ASN A O 1
ATOM 735 N N . LEU A 1 94 ? -10.656 0.544 17.062 1.00 78.94 94 LEU A N 1
ATOM 736 C CA . LEU A 1 94 ? -12.064 0.142 16.995 1.00 78.94 94 LEU A CA 1
ATOM 737 C C . LEU A 1 94 ? -12.287 -1.271 17.568 1.00 78.94 94 LEU A C 1
ATOM 739 O O . LEU A 1 94 ? -13.281 -1.507 18.254 1.00 78.94 94 LEU A O 1
ATOM 743 N N . MET A 1 95 ? -11.357 -2.198 17.318 1.00 79.50 95 MET A N 1
ATOM 744 C CA . MET A 1 95 ? -11.402 -3.580 17.812 1.00 79.50 95 MET A CA 1
ATOM 745 C C . MET A 1 95 ? -10.983 -3.716 19.271 1.00 79.50 95 MET A C 1
ATOM 747 O O . MET A 1 95 ? -11.548 -4.524 20.003 1.00 79.50 95 MET A O 1
ATOM 751 N N . THR A 1 96 ? -9.998 -2.936 19.714 1.00 81.50 96 THR A N 1
ATOM 752 C CA . THR A 1 96 ? -9.536 -2.972 21.106 1.00 81.50 96 THR A CA 1
ATOM 753 C C . THR A 1 96 ? -10.459 -2.224 22.056 1.00 81.50 96 THR A C 1
ATOM 755 O O . THR A 1 96 ? -10.279 -2.344 23.266 1.00 81.50 96 THR A O 1
ATOM 758 N N . GLY A 1 97 ? -11.458 -1.515 21.518 1.00 62.59 97 GLY A N 1
ATOM 759 C CA . GLY A 1 97 ? -12.446 -0.771 22.278 1.00 62.59 97 GLY A CA 1
ATOM 760 C C . GLY A 1 97 ? -11.790 0.415 22.963 1.00 62.59 97 GLY A C 1
ATOM 761 O O . GLY A 1 97 ? -10.962 0.248 23.856 1.00 62.59 97 GLY A O 1
ATOM 762 N N . GLY A 1 98 ? -12.172 1.624 22.559 1.00 53.28 98 GLY A N 1
ATOM 763 C CA . GLY A 1 98 ? -11.788 2.840 23.261 1.00 53.28 98 GLY A CA 1
ATOM 764 C C . GLY A 1 98 ? -12.070 2.698 24.757 1.00 53.28 98 GLY A C 1
ATOM 765 O O . GLY A 1 98 ? -13.192 2.877 25.215 1.00 53.28 98 GLY A O 1
ATOM 766 N N . ARG A 1 99 ? -11.037 2.371 25.537 1.00 46.62 99 ARG A N 1
ATOM 767 C CA . ARG A 1 99 ? -11.015 2.623 26.971 1.00 46.62 99 ARG A CA 1
ATOM 768 C C . ARG A 1 99 ? -10.737 4.110 27.140 1.00 46.62 99 ARG A C 1
ATOM 770 O O . ARG A 1 99 ? -9.604 4.488 27.434 1.00 46.62 99 ARG A O 1
ATOM 777 N N . ARG A 1 100 ? -11.766 4.922 26.897 1.00 41.97 100 ARG A N 1
ATOM 778 C CA . ARG A 1 100 ? -12.079 6.175 27.596 1.00 41.97 100 ARG A CA 1
ATOM 779 C C . ARG A 1 100 ? -13.395 6.741 27.091 1.00 41.97 100 ARG A C 1
ATOM 781 O O . ARG A 1 100 ? -13.482 7.010 25.876 1.00 41.97 100 ARG A O 1
#

pLDDT: mean 80.27, std 9.47, range [41.97, 91.38]

Secondary structure (DSSP, 8-state):
--HHHHHHHHHHHHHHHHHHHHHHHHHHHHHHHHHHH-S---GGGGHHHHHHHHHHHHHIIIII-SSS--HHHHHHHHHHHHHHHHHHHHHHHHHH----

Foldseek 3Di:
DPVVLVVVLVVLCVVLVVVLVVLVVVLVVLVVCCVPVVDNLVSVLSVQLSVLSNVLSVCCSPPVSDPDDPPSSVVSNVVSVVSSVVSVVSSVCVVVDPPD

Radius of gyration: 16.23 Å; chains: 1; bounding box: 40×22×52 Å

Sequence (100 aa):
MDWMKVVNSVLIIYAWGIAALLSLTLFLIARFYEEKAGQRSYYQLFIIPSLLFLVGGVRYALIAGDLVGDVAGDVALFLGGLFLSILSYFLFNLMTGGRR